Protein AF-A0A2V9XDP0-F1 (afdb_monomer)

Nearest PDB structures (foldseek):
  5sws-assembly1_A  TM=2.204E-01  e=2.659E-01  Mus musculus
  4iho-assembly2_D  TM=1.979E-01  e=1.220E+00  Mus musculus
  7fi8-assembly1_C  TM=1.728E-01  e=2.615E+00  Homo sapiens
  7fi7-assembly1_C  TM=1.972E-01  e=4.698E+00  Homo sapiens
  3fom-assembly1_A  TM=2.066E-01  e=3.941E+00  Mus musculus

Secondary structure (DSSP, 8-state):
-HHHHHHHHHHHHHHHHHHHHHHHHHHHHHHHHHHHHHHHHHHHHHHHHHHHHHHHTTSS-----TT---EEEEEEEEE-TTSEEEEEEEEEEETT--S-SBSSSSSTTTBSEEEEEPPEEEEEEEEETTEEEEEEPSEEEEEEE-SS----TT-GGGGGSSEEEEEEEE-

Mean predicted aligned error: 15.72 Å

Radius of gyration: 36.98 Å; Cα contacts (8 Å, |Δi|>4): 227; chains: 1; bounding box: 42×35×134 Å

Foldseek 3Di:
DPPVVVVVVVVVVVVVVVVVVVVVVVVVVVVVVVVVVVVVVVVVVVVVVVVVVVVVVPQDPDPDDPPDDQWDWDWDWDADPQQKTKIKTATQDGPSDDDGQFPPDDDQQTGQKMKMWDIWGWDWDDDPVVDIDTDIDKTKMWMFGDPRGGGDPVDRCSSVPGHTDDMDIDD

Structure (mmCIF, N/CA/C/O backbone):
data_AF-A0A2V9XDP0-F1
#
_entry.id   AF-A0A2V9XDP0-F1
#
loop_
_atom_site.group_PDB
_atom_site.id
_atom_site.type_symbol
_atom_site.label_atom_id
_atom_site.label_alt_id
_atom_site.label_comp_id
_atom_site.label_asym_id
_atom_site.label_entity_id
_atom_site.label_seq_id
_atom_site.pdbx_PDB_ins_code
_atom_site.Cartn_x
_atom_site.Cartn_y
_atom_site.Cartn_z
_atom_site.occupancy
_atom_site.B_iso_or_equiv
_atom_site.auth_seq_id
_atom_site.auth_comp_id
_atom_site.auth_asym_id
_atom_site.auth_atom_id
_atom_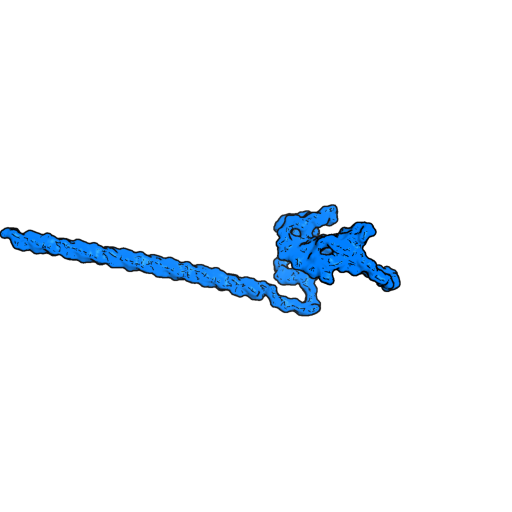site.pdbx_PDB_model_num
ATOM 1 N N . MET A 1 1 ? -23.252 -11.892 105.804 1.00 50.62 1 MET A N 1
ATOM 2 C CA . MET A 1 1 ? -23.406 -10.984 104.641 1.00 50.62 1 MET A CA 1
ATOM 3 C C . MET A 1 1 ? -22.366 -11.197 103.530 1.00 50.62 1 MET A C 1
ATOM 5 O O . MET A 1 1 ? -22.557 -10.667 102.448 1.00 50.62 1 MET A O 1
ATOM 9 N N . THR A 1 2 ? -21.323 -12.013 103.724 1.00 51.06 2 THR A N 1
ATOM 10 C CA . THR A 1 2 ? -20.193 -12.142 102.776 1.00 51.06 2 THR A CA 1
ATOM 11 C C . THR A 1 2 ? -20.436 -13.106 101.597 1.00 51.06 2 THR A C 1
ATOM 13 O O . THR A 1 2 ? -19.840 -12.953 100.538 1.00 51.06 2 THR A O 1
ATOM 16 N N . THR A 1 3 ? -21.353 -14.071 101.722 1.00 52.56 3 THR A N 1
ATOM 17 C CA . THR A 1 3 ? -21.572 -15.124 100.704 1.00 52.56 3 THR A CA 1
ATOM 18 C C . THR A 1 3 ? -22.456 -14.687 99.525 1.00 52.56 3 THR A C 1
ATOM 20 O O . THR A 1 3 ? -22.368 -15.265 98.444 1.00 52.56 3 THR A O 1
ATOM 23 N N . ALA A 1 4 ? -23.296 -13.661 99.699 1.00 52.69 4 ALA A N 1
ATOM 24 C CA . ALA A 1 4 ? -24.214 -13.192 98.654 1.00 52.69 4 ALA A CA 1
ATOM 25 C C . ALA A 1 4 ? -23.514 -12.322 97.592 1.00 52.69 4 ALA A C 1
ATOM 27 O O . ALA A 1 4 ? -23.816 -12.436 96.409 1.00 52.69 4 ALA A O 1
ATOM 28 N N . ILE A 1 5 ? -22.527 -11.516 98.001 1.00 53.91 5 ILE A N 1
ATOM 29 C CA . ILE A 1 5 ? -21.791 -10.603 97.110 1.00 53.91 5 ILE A CA 1
ATOM 30 C C . ILE A 1 5 ? -20.869 -11.387 96.160 1.00 53.91 5 ILE A C 1
ATOM 32 O O . ILE A 1 5 ? -20.787 -11.076 94.977 1.00 53.91 5 ILE A O 1
ATOM 36 N N . SER A 1 6 ? -20.245 -12.471 96.637 1.00 55.12 6 SER A N 1
ATOM 37 C CA . SER A 1 6 ? -19.363 -13.311 95.812 1.00 55.12 6 SER A CA 1
ATOM 38 C C . SER A 1 6 ? -20.100 -14.023 94.668 1.00 55.12 6 SER A C 1
ATOM 40 O O . SER A 1 6 ? -19.555 -14.115 93.571 1.00 55.12 6 SER A O 1
ATOM 42 N N . LYS A 1 7 ? -21.344 -14.480 94.879 1.00 58.03 7 LYS A N 1
ATOM 43 C CA . LYS A 1 7 ? -22.142 -15.124 93.819 1.00 58.03 7 LYS A CA 1
ATOM 44 C C . LYS A 1 7 ? -22.615 -14.141 92.747 1.00 58.03 7 LYS A C 1
ATOM 46 O O . LYS A 1 7 ? -22.700 -14.531 91.588 1.00 58.03 7 LYS A O 1
ATOM 51 N N . LEU A 1 8 ? -22.899 -12.893 93.127 1.00 57.12 8 LEU A N 1
ATOM 52 C CA . LEU A 1 8 ? -23.350 -11.861 92.192 1.00 57.12 8 LEU A CA 1
ATOM 53 C C . LEU A 1 8 ? -22.219 -11.454 91.233 1.00 57.12 8 LEU A C 1
ATOM 55 O O . LEU A 1 8 ? -22.393 -11.505 90.021 1.00 57.12 8 LEU A O 1
ATOM 59 N N . VAL A 1 9 ? -21.028 -11.183 91.782 1.00 63.66 9 VAL A N 1
ATOM 60 C CA . VAL A 1 9 ? -19.840 -10.793 91.000 1.00 63.66 9 VAL A CA 1
ATOM 61 C C . VAL A 1 9 ? -19.381 -11.920 90.069 1.00 63.66 9 VAL A C 1
ATOM 63 O O . VAL A 1 9 ? -18.974 -11.663 88.942 1.00 63.66 9 VAL A O 1
ATOM 66 N N . HIS A 1 10 ? -19.474 -13.182 90.502 1.00 66.69 10 HIS A N 1
ATOM 67 C CA . HIS A 1 10 ? -19.117 -14.319 89.647 1.00 66.69 10 HIS A CA 1
ATOM 68 C C . HIS A 1 10 ? -20.131 -14.546 88.512 1.00 66.69 10 HIS A C 1
ATOM 70 O O . HIS A 1 10 ? -19.744 -14.975 87.431 1.00 66.69 10 HIS A O 1
ATOM 76 N N . GLY A 1 11 ? -21.415 -14.244 88.737 1.00 66.12 11 GLY A N 1
ATOM 77 C CA . GLY A 1 11 ? -22.456 -14.334 87.710 1.00 66.12 11 GLY A CA 1
ATOM 78 C C . GLY A 1 11 ? -22.305 -13.282 86.608 1.00 66.12 11 GLY A C 1
ATOM 79 O O . GLY A 1 11 ? -22.390 -13.622 85.430 1.00 66.12 11 GLY A O 1
ATOM 80 N N . GLU A 1 12 ? -22.013 -12.032 86.975 1.00 68.88 12 GLU A N 1
ATOM 81 C CA . GLU A 1 12 ? -21.803 -10.941 86.008 1.00 68.88 12 GLU A CA 1
ATOM 82 C C . GLU A 1 12 ? -20.572 -11.179 85.123 1.00 68.88 12 GLU A C 1
ATOM 84 O O . GLU A 1 12 ? -20.639 -11.010 83.906 1.00 68.88 12 GLU A O 1
ATOM 89 N N . LEU A 1 13 ? -19.476 -11.679 85.702 1.00 63.41 13 LEU A N 1
ATOM 90 C CA . LEU A 1 13 ? -18.238 -11.960 84.966 1.00 63.41 13 LEU A CA 1
ATOM 91 C C . LEU A 1 13 ? -18.414 -13.079 83.924 1.00 63.41 13 LEU A C 1
ATOM 93 O O . LEU A 1 13 ? -17.826 -13.032 82.843 1.00 63.41 13 LEU A O 1
ATOM 97 N N . LEU A 1 14 ? -19.248 -14.081 84.222 1.00 65.38 14 LEU A N 1
ATOM 98 C CA . LEU A 1 14 ? -19.557 -15.159 83.280 1.00 65.38 14 LEU A CA 1
ATOM 99 C C . LEU A 1 14 ? -20.461 -14.685 82.134 1.00 65.38 14 LEU A C 1
ATOM 101 O O . LEU A 1 14 ? -20.264 -15.113 80.995 1.00 65.38 14 LEU A O 1
ATOM 105 N N . GLU A 1 15 ? -21.403 -13.777 82.398 1.00 66.44 15 GLU A N 1
ATOM 106 C CA . GLU A 1 15 ? -22.228 -13.172 81.348 1.00 66.44 15 GLU A CA 1
ATOM 107 C C . GLU A 1 15 ? -21.418 -12.228 80.449 1.00 66.44 15 GLU A C 1
ATOM 109 O O . GLU A 1 15 ? -21.558 -12.287 79.226 1.00 66.44 15 GLU A O 1
ATOM 114 N N . GLU A 1 16 ? -20.494 -11.430 80.990 1.00 66.62 16 GLU A N 1
ATOM 115 C CA . GLU A 1 16 ? -19.609 -10.590 80.171 1.00 66.62 16 GLU A CA 1
ATOM 116 C C . GLU A 1 16 ? -18.685 -11.421 79.268 1.00 66.62 16 GLU A C 1
ATOM 118 O O . GLU A 1 16 ? -18.544 -11.124 78.077 1.00 66.62 16 GLU A O 1
ATOM 123 N N . LEU A 1 17 ? -18.116 -12.517 79.786 1.00 60.75 17 LEU A N 1
ATOM 124 C CA . LEU A 1 17 ? -17.296 -13.438 78.991 1.00 60.75 17 LEU A CA 1
ATOM 125 C C . LEU A 1 17 ? -18.114 -14.130 77.895 1.00 60.75 17 LEU A C 1
ATOM 127 O O . LEU A 1 17 ? -17.654 -14.226 76.753 1.00 60.75 17 LEU A O 1
ATOM 131 N N . ARG A 1 18 ? -19.344 -14.559 78.208 1.00 68.00 18 ARG A N 1
ATOM 132 C CA . ARG A 1 18 ? -20.270 -15.163 77.238 1.00 68.00 18 ARG A CA 1
ATOM 133 C C . ARG A 1 18 ? -20.634 -14.177 76.129 1.00 68.00 18 ARG A C 1
ATOM 135 O O . ARG A 1 18 ? -20.594 -14.525 74.948 1.00 68.00 18 ARG A O 1
ATOM 142 N N . THR A 1 19 ? -20.921 -12.931 76.491 1.00 65.75 19 THR A N 1
ATOM 143 C CA . THR A 1 19 ? -21.281 -11.874 75.537 1.00 65.75 19 THR A CA 1
ATOM 144 C C . THR A 1 19 ? -20.087 -11.499 74.652 1.00 65.75 19 THR A C 1
ATOM 146 O O . THR A 1 19 ? -20.219 -11.391 73.431 1.00 65.75 19 THR A O 1
ATOM 149 N N . GLY A 1 20 ? -18.887 -11.392 75.232 1.00 62.06 20 GLY A N 1
ATOM 150 C CA . GLY A 1 20 ? -17.646 -11.133 74.500 1.00 62.06 20 GLY A CA 1
ATOM 151 C C . GLY A 1 20 ? -17.264 -12.250 73.520 1.00 62.06 20 GLY A C 1
ATOM 152 O O . GLY A 1 20 ? -16.834 -11.968 72.399 1.00 62.06 20 GLY A O 1
ATOM 153 N N . GLN A 1 21 ? -17.457 -13.519 73.891 1.00 60.75 21 GLN A N 1
ATOM 154 C CA . GLN A 1 21 ? -17.222 -14.662 72.998 1.00 60.75 21 GLN A CA 1
ATOM 155 C C . GLN A 1 21 ? -18.193 -14.665 71.807 1.00 60.75 21 GLN A C 1
ATOM 157 O O . GLN A 1 21 ? -17.755 -14.802 70.661 1.00 60.75 21 GLN A O 1
ATOM 162 N N . ASN A 1 22 ? -19.482 -14.417 72.057 1.00 64.38 22 ASN A N 1
ATOM 163 C CA . ASN A 1 22 ? -20.511 -14.364 71.014 1.00 64.38 22 ASN A CA 1
ATOM 164 C C . ASN A 1 22 ? -20.252 -13.236 70.002 1.00 64.38 22 ASN A C 1
ATOM 166 O O . ASN A 1 22 ? -20.338 -13.449 68.791 1.00 64.38 22 ASN A O 1
ATOM 170 N N . ASN A 1 23 ? -19.838 -12.059 70.480 1.00 64.25 23 ASN A N 1
ATOM 171 C CA . ASN A 1 23 ? -19.511 -10.915 69.624 1.00 64.25 23 ASN A CA 1
ATOM 172 C C . ASN A 1 23 ? -18.296 -11.187 68.720 1.00 64.25 23 ASN A C 1
ATOM 174 O O . ASN A 1 23 ? -18.271 -10.790 67.552 1.00 64.25 23 ASN A O 1
ATOM 178 N N . ASN A 1 24 ? -17.291 -11.901 69.233 1.00 65.06 24 ASN A N 1
ATOM 179 C CA . ASN A 1 24 ? -16.111 -12.281 68.458 1.00 65.06 24 ASN A CA 1
ATOM 180 C C . ASN A 1 24 ? -16.422 -13.341 67.392 1.00 65.06 24 ASN A C 1
ATOM 182 O O . ASN A 1 24 ? -15.857 -13.288 66.296 1.00 65.06 24 ASN A O 1
ATOM 186 N N . PHE A 1 25 ? -17.330 -14.273 67.686 1.00 59.50 25 PHE A N 1
ATOM 187 C CA . PHE A 1 25 ? -17.780 -15.283 66.731 1.00 59.50 25 PHE A CA 1
ATOM 188 C C . PHE A 1 25 ? -18.567 -14.648 65.575 1.00 59.50 25 PHE A C 1
ATOM 190 O O . PHE A 1 25 ? -18.176 -14.796 64.417 1.00 59.50 25 PHE A O 1
ATOM 197 N N . ALA A 1 26 ? -19.563 -13.806 65.879 1.00 60.91 26 ALA A N 1
ATOM 198 C CA . ALA A 1 26 ? -20.335 -13.078 64.866 1.00 60.91 26 ALA A CA 1
ATOM 199 C C . ALA A 1 26 ? -19.454 -12.167 63.986 1.00 60.91 26 ALA A C 1
ATOM 201 O O . ALA A 1 26 ? -19.674 -12.040 62.778 1.00 60.91 26 ALA A O 1
ATOM 202 N N . LYS A 1 27 ? -18.415 -11.542 64.555 1.00 58.06 27 LYS A N 1
ATOM 203 C CA . LYS A 1 27 ? -17.462 -10.716 63.795 1.00 58.06 27 LYS A CA 1
ATOM 204 C C . LYS A 1 27 ? -16.594 -11.553 62.846 1.00 58.06 27 LYS A C 1
ATOM 206 O O . LYS A 1 27 ? -16.344 -11.117 61.721 1.00 58.06 27 LYS A O 1
ATOM 211 N N . LYS A 1 28 ? -16.165 -12.752 63.265 1.00 55.25 28 LYS A N 1
ATOM 212 C CA . LYS A 1 28 ? -15.422 -13.700 62.414 1.00 55.25 28 LYS A CA 1
ATOM 213 C C . LYS A 1 28 ? -16.283 -14.238 61.272 1.00 55.25 28 LYS A C 1
ATOM 215 O O . LYS A 1 28 ? -15.801 -14.284 60.143 1.00 55.25 28 LYS A O 1
ATOM 220 N N . GLU A 1 29 ? -17.545 -14.573 61.533 1.00 63.53 29 GLU A N 1
ATOM 221 C CA . GLU A 1 29 ? -18.478 -15.031 60.495 1.00 63.53 29 GLU A CA 1
ATOM 222 C C . GLU A 1 29 ? -18.767 -13.940 59.459 1.00 63.53 29 GLU A C 1
ATOM 224 O O . GLU A 1 29 ? -18.699 -14.198 58.258 1.00 63.53 29 GLU A O 1
ATOM 229 N N . ASN A 1 30 ? -18.979 -12.695 59.897 1.00 64.94 30 ASN A N 1
ATOM 230 C CA . ASN A 1 30 ? -19.154 -11.556 58.993 1.00 64.94 30 ASN A CA 1
ATOM 231 C C . ASN A 1 30 ? -17.908 -11.281 58.141 1.00 64.94 30 ASN A C 1
ATOM 233 O O . ASN A 1 30 ? -18.020 -10.941 56.963 1.00 64.94 30 ASN A O 1
ATOM 237 N N . LEU A 1 31 ? -16.711 -11.431 58.714 1.00 54.94 31 LEU A N 1
ATOM 238 C CA . LEU A 1 31 ? -15.464 -11.261 57.975 1.00 54.94 31 LEU A CA 1
ATOM 239 C C . LEU A 1 31 ? -15.291 -12.377 56.934 1.00 54.94 31 LEU A C 1
ATOM 241 O O . LEU A 1 31 ? -15.044 -12.089 55.765 1.00 54.94 31 LEU A O 1
ATOM 245 N N . ALA A 1 32 ? -15.505 -13.635 57.324 1.00 58.78 32 ALA A N 1
ATOM 246 C CA . ALA A 1 32 ? -15.452 -14.780 56.418 1.00 58.78 32 ALA A CA 1
ATOM 247 C C . ALA A 1 32 ? -16.499 -14.682 55.293 1.00 58.78 32 ALA A C 1
ATOM 249 O O . ALA A 1 32 ? -16.202 -15.005 54.143 1.00 58.78 32 ALA A O 1
ATOM 250 N N . MET A 1 33 ? -17.702 -14.182 55.590 1.00 57.72 33 MET A N 1
ATOM 251 C CA . MET A 1 33 ? -18.758 -13.950 54.603 1.00 57.72 33 MET A CA 1
ATOM 252 C C . MET A 1 33 ? -18.374 -12.855 53.598 1.00 57.72 33 MET A C 1
ATOM 254 O O . MET A 1 33 ? -18.544 -13.052 52.395 1.00 57.72 33 MET A O 1
ATOM 258 N N . LYS A 1 34 ? -17.766 -11.751 54.056 1.00 49.03 34 LYS A N 1
ATOM 259 C CA . LYS A 1 34 ? -17.232 -10.699 53.172 1.00 49.03 34 LYS A CA 1
ATOM 260 C C . LYS A 1 34 ? -16.150 -11.234 52.231 1.00 49.03 34 LYS A C 1
ATOM 262 O O . LYS A 1 34 ? -16.210 -10.965 51.036 1.00 49.03 34 LYS A O 1
ATOM 267 N N . TYR A 1 35 ? -15.209 -12.037 52.734 1.00 49.53 35 TYR A N 1
ATOM 268 C CA . TYR A 1 35 ? -14.173 -12.646 51.887 1.00 49.53 35 TYR A CA 1
ATOM 269 C C . TYR A 1 35 ? -14.752 -13.642 50.873 1.00 49.53 35 TYR A C 1
ATOM 271 O O . TYR A 1 35 ? -14.337 -13.639 49.717 1.00 49.53 35 TYR A O 1
ATOM 279 N N . ARG A 1 36 ? -15.749 -14.446 51.261 1.00 52.19 36 ARG A N 1
ATOM 280 C CA . ARG A 1 36 ? -16.435 -15.383 50.352 1.00 52.19 36 ARG A CA 1
ATOM 281 C C . ARG A 1 36 ? -17.154 -14.671 49.204 1.00 52.19 36 ARG A C 1
ATOM 283 O O . ARG A 1 36 ? -17.034 -15.096 48.055 1.00 52.19 36 ARG A O 1
ATOM 290 N N . ILE A 1 37 ? -17.858 -13.579 49.497 1.00 54.78 37 ILE A N 1
ATOM 291 C CA . ILE A 1 37 ? -18.552 -12.770 48.485 1.00 54.78 37 ILE A CA 1
ATOM 292 C C . ILE A 1 37 ? -17.541 -12.107 47.532 1.00 54.78 37 ILE A C 1
ATOM 294 O O . ILE A 1 37 ? -17.695 -12.216 46.317 1.00 54.78 37 ILE A O 1
ATOM 298 N N . SER A 1 38 ? -16.461 -11.511 48.050 1.00 47.66 38 SER A N 1
ATOM 299 C CA . SER A 1 38 ? -15.428 -10.865 47.221 1.00 47.66 38 SER A CA 1
ATOM 300 C C . SER A 1 38 ? -14.690 -11.836 46.291 1.00 47.66 38 SER A C 1
ATOM 302 O O . SER A 1 38 ? -14.447 -11.505 45.132 1.00 47.66 38 SER A O 1
ATOM 304 N N . ILE A 1 39 ? -14.374 -13.050 46.760 1.00 55.59 39 ILE A N 1
ATOM 305 C CA . ILE A 1 39 ? -13.741 -14.096 45.933 1.00 55.59 39 ILE A CA 1
ATOM 306 C C . ILE A 1 39 ? -14.682 -14.540 44.802 1.00 55.59 39 ILE A C 1
ATOM 308 O O . ILE A 1 39 ? -14.240 -14.774 43.678 1.00 55.59 39 ILE A O 1
ATOM 312 N N . SER A 1 40 ? -15.988 -14.593 45.077 1.00 54.75 40 SER A N 1
ATOM 313 C CA . SER A 1 40 ? -16.993 -15.013 44.095 1.00 54.75 40 SER A CA 1
ATOM 314 C C . SER A 1 40 ? -17.181 -13.969 42.983 1.00 54.75 40 SER A C 1
ATOM 316 O O . SER A 1 40 ? -17.306 -14.324 41.813 1.00 54.75 40 SER A O 1
ATOM 318 N N . ILE A 1 41 ? -17.132 -12.676 43.327 1.00 60.25 41 ILE A N 1
ATOM 319 C CA . ILE A 1 41 ? -17.262 -11.565 42.368 1.00 60.25 41 ILE A CA 1
ATOM 320 C C . ILE A 1 41 ? -16.027 -11.457 41.458 1.00 60.25 41 ILE A C 1
ATOM 322 O O . ILE A 1 41 ? -16.182 -11.294 40.247 1.00 60.25 41 ILE A O 1
ATOM 326 N N . LEU A 1 42 ? -14.807 -11.602 42.000 1.00 48.69 42 LEU A N 1
ATOM 327 C CA . LEU A 1 42 ? -13.587 -11.613 41.177 1.00 48.69 42 LEU A CA 1
ATOM 328 C C . LEU A 1 42 ? -13.567 -12.797 40.195 1.00 48.69 42 LEU A C 1
ATOM 330 O O . LEU A 1 42 ? -13.180 -12.626 39.039 1.00 48.69 42 LEU A O 1
ATOM 334 N N . GLY A 1 43 ? -14.016 -13.978 40.635 1.00 49.28 43 GLY A N 1
ATOM 335 C CA . GLY A 1 43 ? -14.112 -15.165 39.782 1.00 49.28 43 GLY A CA 1
ATOM 336 C C . GLY A 1 43 ? -15.104 -14.995 38.627 1.00 49.28 43 GLY A C 1
ATOM 337 O O . GLY A 1 43 ? -14.784 -15.333 37.489 1.00 49.28 43 GLY A O 1
ATOM 338 N N . ALA A 1 44 ? -16.277 -14.410 38.888 1.00 58.09 44 ALA A N 1
ATOM 339 C CA . ALA A 1 44 ? -17.286 -14.155 37.858 1.00 58.09 44 ALA A CA 1
ATOM 340 C C . ALA A 1 44 ? -16.827 -13.109 36.824 1.00 58.09 44 ALA A C 1
ATOM 342 O O . ALA A 1 44 ? -17.055 -13.285 35.627 1.00 58.09 44 ALA A O 1
ATOM 343 N N . LEU A 1 45 ? -16.126 -12.054 37.255 1.00 51.78 45 LEU A N 1
ATOM 344 C CA . LEU A 1 45 ? -15.609 -11.025 36.347 1.00 51.78 45 LEU A CA 1
ATOM 345 C C . LEU A 1 45 ? -14.509 -11.573 35.421 1.00 51.78 45 LEU A C 1
ATOM 347 O O . LEU A 1 45 ? -14.514 -11.282 34.225 1.00 51.78 45 LEU A O 1
ATOM 351 N N . ALA A 1 46 ? -13.616 -12.423 35.941 1.00 56.53 46 ALA A N 1
ATOM 352 C CA . ALA A 1 46 ? -12.602 -13.110 35.140 1.00 56.53 46 ALA A CA 1
ATOM 353 C C . ALA A 1 46 ? -13.218 -14.077 34.106 1.00 56.53 46 ALA A C 1
ATOM 355 O O . ALA A 1 46 ? -12.699 -14.205 32.996 1.00 56.53 46 ALA A O 1
ATOM 356 N N . LEU A 1 47 ? -14.353 -14.707 34.434 1.00 52.53 47 LEU A N 1
ATOM 357 C CA . LEU A 1 47 ? -15.097 -15.573 33.513 1.00 52.53 47 LEU A CA 1
ATOM 358 C C . LEU A 1 47 ? -15.809 -14.778 32.399 1.00 52.53 47 LEU A C 1
ATOM 360 O O . LEU A 1 47 ? -15.842 -15.204 31.247 1.00 52.53 47 LEU A O 1
ATOM 364 N N . CYS A 1 48 ? -16.336 -13.590 32.706 1.00 54.19 48 CYS A N 1
ATOM 365 C CA . CYS A 1 48 ? -16.925 -12.702 31.697 1.00 54.19 48 CYS A CA 1
ATOM 366 C C . CYS A 1 48 ? -15.867 -12.108 30.752 1.00 54.19 48 CYS A C 1
ATOM 368 O O . CYS A 1 48 ? -16.125 -11.929 29.562 1.00 54.19 48 CYS A O 1
ATOM 370 N N . LEU A 1 49 ? -14.658 -11.831 31.250 1.00 55.53 49 LEU A N 1
ATOM 371 C CA . LEU A 1 49 ? -13.535 -11.386 30.419 1.00 55.53 49 LEU A CA 1
ATOM 372 C C . LEU A 1 49 ? -13.060 -12.494 29.464 1.00 55.53 49 LEU A C 1
ATOM 374 O O . LEU A 1 49 ? -12.767 -12.208 28.305 1.00 55.53 49 LEU A O 1
ATOM 378 N N . SER A 1 50 ? -13.044 -13.759 29.895 1.00 52.22 50 SER A N 1
ATOM 379 C CA . SER A 1 50 ? -12.596 -14.870 29.044 1.00 52.22 50 SER A CA 1
ATOM 380 C C . SER A 1 50 ? -13.601 -15.254 27.951 1.00 52.22 50 SER A C 1
ATOM 382 O O . SER A 1 50 ? -13.180 -15.666 26.870 1.00 52.22 50 SER A O 1
ATOM 384 N N . LEU A 1 51 ? -14.909 -15.063 28.158 1.00 50.94 51 LEU A N 1
ATOM 385 C CA . LEU A 1 51 ? -15.920 -15.295 27.113 1.00 50.94 51 LEU A CA 1
ATOM 386 C C . LEU A 1 51 ? -15.817 -14.295 25.948 1.00 50.94 51 LEU A C 1
ATOM 388 O O . LEU A 1 51 ? -16.042 -14.671 24.798 1.00 50.94 51 LEU A O 1
ATOM 392 N N . ASN A 1 52 ? -15.400 -13.053 26.213 1.00 52.19 52 ASN A N 1
ATOM 393 C CA . ASN A 1 52 ? -15.184 -12.059 25.157 1.00 52.19 52 ASN A CA 1
ATOM 394 C C . ASN A 1 52 ? -13.955 -12.387 24.287 1.00 52.19 52 ASN A C 1
ATOM 396 O O . ASN A 1 52 ? -13.982 -12.172 23.077 1.00 52.19 52 ASN A O 1
ATOM 400 N N . VAL A 1 53 ? -12.903 -12.982 24.865 1.00 51.41 53 VAL A N 1
ATOM 401 C CA . VAL A 1 53 ? -11.678 -13.334 24.121 1.00 51.41 53 VAL A CA 1
ATOM 402 C C . VAL A 1 53 ? -11.900 -14.527 23.178 1.00 51.41 53 VAL A C 1
ATOM 404 O O . VAL A 1 53 ? -11.390 -14.527 22.058 1.00 51.41 53 VAL A O 1
ATOM 407 N N . HIS A 1 54 ? -12.720 -15.513 23.561 1.00 46.88 54 HIS A N 1
ATOM 408 C CA . HIS A 1 54 ? -13.030 -16.656 22.687 1.00 46.88 54 HIS A CA 1
ATOM 409 C C . HIS A 1 54 ? -13.946 -16.281 21.509 1.00 46.88 54 HIS A C 1
ATOM 411 O O . HIS A 1 54 ? -13.838 -16.877 20.438 1.00 46.88 54 HIS A O 1
ATOM 417 N N . ALA A 1 55 ? -14.803 -15.265 21.666 1.00 45.88 55 ALA A N 1
ATOM 418 C CA . ALA A 1 55 ? -15.630 -14.750 20.573 1.00 45.88 55 ALA A CA 1
ATOM 419 C C . ALA A 1 55 ? -14.834 -13.896 19.564 1.00 45.88 55 ALA A C 1
ATOM 421 O O . ALA A 1 55 ? -15.234 -13.796 18.404 1.00 45.88 55 ALA A O 1
ATOM 422 N N . GLN A 1 56 ? -13.695 -13.314 19.964 1.00 47.97 56 GLN A N 1
ATOM 423 C CA . GLN A 1 56 ? -12.857 -12.498 19.074 1.00 47.97 56 GLN A CA 1
ATOM 424 C C . GLN A 1 56 ? -11.787 -13.285 18.303 1.00 47.97 56 GLN A C 1
ATOM 426 O O . GLN A 1 56 ? -11.332 -12.803 17.270 1.00 47.97 56 GLN A O 1
ATOM 431 N N . LEU A 1 57 ? -11.418 -14.499 18.724 1.00 46.94 57 LEU A N 1
ATOM 432 C CA . LEU A 1 57 ? -10.420 -15.309 18.003 1.00 46.94 57 LEU A CA 1
ATOM 433 C C . LEU A 1 57 ? -10.976 -16.050 16.774 1.00 46.94 57 LEU A C 1
ATOM 435 O O . LEU A 1 57 ? -10.200 -16.489 15.928 1.00 46.94 57 LEU A O 1
ATOM 439 N N . ASN A 1 58 ? -12.302 -16.162 16.640 1.00 45.19 58 ASN A N 1
ATOM 440 C CA . ASN A 1 58 ? -12.937 -16.888 15.532 1.00 45.19 58 ASN A CA 1
ATOM 441 C C . ASN A 1 58 ? -13.341 -16.010 14.342 1.00 45.19 58 ASN A C 1
ATOM 443 O O . ASN A 1 58 ? -13.765 -16.539 13.314 1.00 45.19 58 ASN A O 1
ATOM 447 N N . ASN A 1 59 ? -13.179 -14.689 14.431 1.00 51.97 59 ASN A N 1
ATOM 448 C CA . ASN A 1 59 ? -13.328 -13.828 13.268 1.00 51.97 59 ASN A CA 1
ATOM 449 C C . ASN A 1 59 ? -11.964 -13.619 12.601 1.00 51.97 59 ASN A C 1
ATOM 451 O O . ASN A 1 59 ? -11.109 -12.912 13.118 1.00 51.97 59 ASN A O 1
ATOM 455 N N . GLN A 1 60 ? -11.845 -14.189 11.398 1.00 51.38 60 GLN A N 1
ATOM 456 C CA . GLN A 1 60 ? -10.843 -13.905 10.357 1.00 51.38 60 GLN A CA 1
ATOM 457 C C . GLN A 1 60 ? -9.648 -14.857 10.232 1.00 51.38 60 GLN A C 1
ATOM 459 O O . GLN A 1 60 ? -8.494 -14.461 10.119 1.00 51.38 60 GLN A O 1
ATOM 464 N N . ARG A 1 61 ? -9.958 -16.139 10.041 1.00 49.84 61 ARG A N 1
ATOM 465 C CA . ARG A 1 61 ? -9.305 -16.924 8.979 1.00 49.84 61 ARG A CA 1
ATOM 466 C C . ARG A 1 61 ? -10.372 -17.567 8.104 1.00 49.84 61 ARG A C 1
ATOM 468 O O . ARG A 1 61 ? -10.498 -18.784 8.039 1.00 49.84 61 ARG A O 1
ATOM 475 N N . GLY A 1 62 ? -11.198 -16.732 7.475 1.00 56.81 62 GLY A N 1
ATOM 476 C CA . GLY A 1 62 ? -12.034 -17.218 6.383 1.00 56.81 62 GLY A CA 1
ATOM 477 C C . GLY A 1 62 ? -11.109 -17.790 5.315 1.00 56.81 62 GLY A C 1
ATOM 478 O O . GLY A 1 62 ? -10.165 -17.113 4.913 1.00 56.81 62 GLY A O 1
ATOM 479 N N . ILE A 1 63 ? -11.335 -19.038 4.901 1.00 60.06 63 ILE A N 1
ATOM 480 C CA . ILE A 1 63 ? -10.626 -19.615 3.759 1.00 60.06 63 ILE A CA 1
ATOM 481 C C . ILE A 1 63 ? -10.917 -18.701 2.569 1.00 60.06 63 ILE A C 1
ATOM 483 O O . ILE A 1 63 ? -12.042 -18.628 2.072 1.00 60.06 63 ILE A O 1
ATOM 487 N N . VAL A 1 64 ? -9.909 -17.946 2.149 1.00 60.38 64 VAL A N 1
ATOM 488 C CA . VAL A 1 64 ? -9.942 -17.231 0.885 1.00 60.38 64 VAL A CA 1
ATOM 489 C C . VAL A 1 64 ? -9.868 -18.310 -0.185 1.00 60.38 64 VAL A C 1
ATOM 491 O O . VAL A 1 64 ? -8.868 -19.019 -0.284 1.00 60.38 64 VAL A O 1
ATOM 494 N N . ALA A 1 65 ? -10.949 -18.493 -0.945 1.00 72.56 65 ALA A N 1
ATOM 495 C CA . ALA A 1 65 ? -10.904 -19.357 -2.115 1.00 72.56 65 ALA A CA 1
ATOM 496 C C . ALA A 1 65 ? -9.755 -18.888 -3.017 1.00 72.56 65 ALA A C 1
ATOM 498 O O . ALA A 1 65 ? -9.605 -17.688 -3.234 1.00 72.56 65 ALA A O 1
ATOM 499 N N . SER A 1 66 ? -8.976 -19.817 -3.568 1.00 71.06 66 SER A N 1
ATOM 500 C CA . SER A 1 66 ? -7.772 -19.553 -4.375 1.00 71.06 66 SER A CA 1
ATOM 501 C C . SER A 1 66 ? -8.000 -18.695 -5.633 1.00 71.06 66 SER A C 1
ATOM 503 O O . SER A 1 66 ? -7.051 -18.367 -6.336 1.00 71.06 66 SER A O 1
ATOM 505 N N . SER A 1 67 ? -9.244 -18.300 -5.904 1.00 76.94 67 SER A N 1
ATOM 506 C CA . SER A 1 67 ? -9.671 -17.445 -7.007 1.00 76.94 67 SER A CA 1
ATOM 507 C C . SER A 1 67 ? -10.456 -16.199 -6.568 1.00 76.94 67 SER A C 1
ATOM 509 O O . SER A 1 67 ? -11.108 -15.580 -7.407 1.00 76.94 67 SER A O 1
ATOM 511 N N . SER A 1 68 ? -10.478 -15.836 -5.278 1.00 81.25 68 SER A N 1
ATOM 512 C CA . SER A 1 68 ? -11.180 -14.622 -4.836 1.00 81.25 68 SER A CA 1
ATOM 513 C C . SER A 1 68 ? -10.265 -13.402 -4.793 1.00 81.25 68 SER A C 1
ATOM 515 O O . SER A 1 68 ? -9.117 -13.499 -4.374 1.00 81.25 68 SER A O 1
ATOM 517 N N . VAL A 1 69 ? -10.802 -12.245 -5.185 1.00 83.88 69 VAL A N 1
ATOM 518 C CA . VAL A 1 69 ? -10.132 -10.952 -5.009 1.00 83.88 69 VAL A CA 1
ATOM 519 C C . VAL A 1 69 ? -10.249 -10.534 -3.544 1.00 83.88 69 VAL A C 1
ATOM 521 O O . VAL A 1 69 ? -11.358 -10.377 -3.033 1.00 83.88 69 VAL A O 1
ATOM 524 N N . ASP A 1 70 ? -9.110 -10.363 -2.873 1.00 87.81 70 ASP A N 1
ATOM 525 C CA . ASP A 1 70 ? -9.064 -9.973 -1.457 1.00 87.81 70 ASP A CA 1
ATOM 526 C C . ASP A 1 70 ? -8.971 -8.468 -1.235 1.00 87.81 70 ASP A C 1
ATOM 528 O O . ASP A 1 70 ? -9.317 -7.984 -0.157 1.00 87.81 70 ASP A O 1
ATOM 532 N N . CYS A 1 71 ? -8.513 -7.711 -2.230 1.00 91.69 71 CYS A N 1
ATOM 533 C CA . CYS A 1 71 ? -8.464 -6.263 -2.138 1.00 91.69 71 CYS A CA 1
ATOM 534 C C . CYS A 1 71 ? -8.487 -5.589 -3.509 1.00 91.69 71 CYS A C 1
ATOM 536 O O . CYS A 1 71 ? -8.103 -6.169 -4.524 1.00 91.69 71 CYS A O 1
ATOM 538 N N . TYR A 1 72 ? -8.904 -4.329 -3.498 1.00 95.31 72 TYR A N 1
ATOM 539 C CA . TYR A 1 72 ? -8.718 -3.382 -4.586 1.00 95.31 72 TYR A CA 1
ATOM 540 C C . TYR A 1 72 ? -7.920 -2.195 -4.051 1.00 95.31 72 TYR A C 1
ATOM 542 O O . TYR A 1 72 ? -8.106 -1.773 -2.905 1.00 95.31 72 TYR A O 1
ATOM 550 N N . PHE A 1 73 ? -7.028 -1.653 -4.874 1.00 96.75 73 PHE A N 1
ATOM 551 C CA . PHE A 1 73 ? -6.181 -0.530 -4.494 1.00 96.75 73 PHE A CA 1
ATOM 552 C C . PHE A 1 73 ? -5.911 0.399 -5.676 1.00 96.75 73 PHE A C 1
ATOM 554 O O . PHE A 1 73 ? -6.019 0.007 -6.838 1.00 96.75 73 PHE A O 1
ATOM 561 N N . VAL A 1 74 ? -5.537 1.635 -5.357 1.00 98.06 74 VAL A N 1
ATOM 562 C CA . VAL A 1 74 ? -5.023 2.628 -6.304 1.00 98.06 74 VAL A CA 1
ATOM 563 C C . VAL A 1 74 ? -3.597 2.947 -5.889 1.00 98.06 74 VAL A C 1
ATOM 565 O O . VAL A 1 74 ? -3.356 3.261 -4.725 1.00 98.06 74 VAL A O 1
ATOM 568 N N . GLY A 1 75 ? -2.648 2.873 -6.822 1.00 97.25 75 GLY A N 1
ATOM 569 C CA . GLY A 1 75 ? -1.245 3.172 -6.550 1.00 97.25 75 GLY A CA 1
ATOM 570 C C . GLY A 1 75 ? -0.574 3.948 -7.675 1.00 97.25 75 GLY A C 1
ATOM 571 O O . GLY A 1 75 ? -0.966 3.843 -8.837 1.00 97.25 75 GLY A O 1
ATOM 572 N N . ARG A 1 76 ? 0.458 4.718 -7.320 1.00 97.50 76 ARG A N 1
ATOM 573 C CA . ARG A 1 76 ? 1.367 5.386 -8.257 1.00 97.50 76 ARG A CA 1
ATOM 574 C C . ARG A 1 76 ? 2.788 4.895 -8.035 1.00 97.50 76 ARG A C 1
ATOM 576 O O . ARG A 1 76 ? 3.265 4.857 -6.901 1.00 97.50 76 ARG A O 1
ATOM 583 N N . ALA A 1 77 ? 3.454 4.549 -9.131 1.00 94.88 77 ALA A N 1
ATOM 584 C CA . ALA A 1 77 ? 4.884 4.294 -9.144 1.00 94.88 77 ALA A CA 1
ATOM 585 C C . ALA A 1 77 ? 5.640 5.603 -9.403 1.00 94.88 77 ALA A C 1
ATOM 587 O O . ALA A 1 77 ? 5.301 6.355 -10.316 1.00 94.88 77 ALA A O 1
ATOM 588 N N . TYR A 1 78 ? 6.674 5.851 -8.608 1.00 94.31 78 TYR A N 1
ATOM 589 C CA . TYR A 1 78 ? 7.611 6.955 -8.782 1.00 94.31 78 TYR A CA 1
ATOM 590 C C . TYR A 1 78 ? 8.933 6.336 -9.201 1.00 94.31 78 TYR A C 1
ATOM 5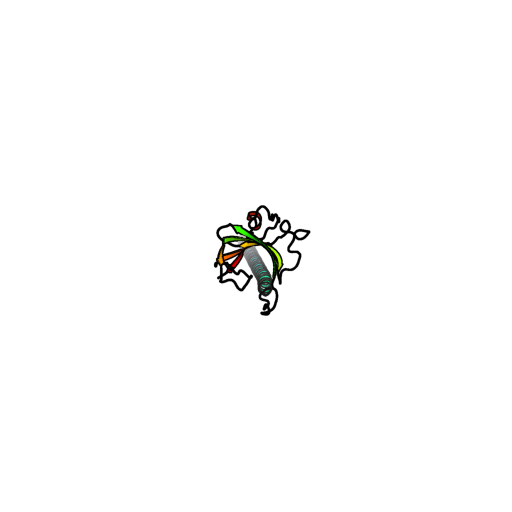92 O O . TYR A 1 78 ? 9.572 5.665 -8.392 1.00 94.31 78 TYR A O 1
ATOM 600 N N . LEU A 1 79 ? 9.292 6.516 -10.469 1.00 93.56 79 LEU A N 1
ATOM 601 C CA . LEU A 1 79 ? 10.488 5.944 -11.074 1.00 93.56 79 LEU A CA 1
ATOM 602 C C . LEU A 1 79 ? 11.517 7.046 -11.316 1.00 93.56 79 LEU A C 1
ATOM 604 O O . LEU A 1 79 ? 11.167 8.159 -11.710 1.00 93.56 79 LEU A O 1
ATOM 608 N N . ASN A 1 80 ? 12.788 6.728 -11.103 1.00 92.75 80 ASN A N 1
ATOM 609 C CA . ASN A 1 80 ? 13.896 7.563 -11.541 1.00 92.75 80 ASN A CA 1
ATOM 610 C C . ASN A 1 80 ? 14.490 7.031 -12.859 1.00 92.75 80 ASN A C 1
ATOM 612 O O . ASN A 1 80 ? 14.165 5.938 -13.324 1.00 92.75 80 ASN A O 1
ATOM 616 N N . ALA A 1 81 ? 15.399 7.802 -13.456 1.00 91.44 81 ALA A N 1
ATOM 617 C CA . ALA A 1 81 ? 16.047 7.434 -14.716 1.00 91.44 81 ALA A CA 1
ATOM 618 C C . ALA A 1 81 ? 16.971 6.202 -14.613 1.00 91.44 81 ALA A C 1
ATOM 620 O O . ALA A 1 81 ? 17.362 5.654 -15.638 1.00 91.44 81 ALA A O 1
ATOM 621 N N . THR A 1 82 ? 17.331 5.764 -13.401 1.00 89.25 82 THR A N 1
ATOM 622 C CA . THR A 1 82 ? 18.205 4.602 -13.170 1.00 89.25 82 THR A CA 1
ATOM 623 C C . THR A 1 82 ? 17.425 3.306 -12.939 1.00 89.25 82 THR A C 1
ATOM 625 O O . THR A 1 82 ? 18.014 2.306 -12.536 1.00 89.25 82 THR A O 1
ATOM 628 N N . GLY A 1 83 ? 16.108 3.308 -13.179 1.00 88.50 83 GLY A N 1
ATOM 629 C CA . GLY A 1 83 ? 15.263 2.125 -13.020 1.00 88.50 83 GLY A CA 1
ATOM 630 C C . GLY A 1 83 ? 14.991 1.759 -11.561 1.00 88.50 83 GLY A C 1
ATOM 631 O O . GLY A 1 83 ? 14.612 0.628 -11.276 1.00 88.50 83 GLY A O 1
ATOM 632 N N . GLN A 1 84 ? 15.186 2.686 -10.623 1.00 95.50 84 GLN A N 1
ATOM 633 C CA . GLN A 1 84 ? 14.736 2.520 -9.245 1.00 95.50 84 GLN A CA 1
ATOM 634 C C . GLN A 1 84 ? 13.413 3.240 -9.032 1.00 95.50 84 GLN A C 1
ATOM 636 O O . GLN A 1 84 ? 13.124 4.258 -9.666 1.00 95.50 84 GLN A O 1
ATOM 641 N N . GLY A 1 85 ? 12.623 2.752 -8.087 1.00 94.88 85 GLY A N 1
ATOM 642 C CA . GLY A 1 85 ? 11.391 3.425 -7.741 1.00 94.88 85 GLY A CA 1
ATOM 643 C C . GLY A 1 85 ? 10.741 2.942 -6.469 1.00 94.88 85 GLY A C 1
ATOM 644 O O . GLY A 1 85 ? 11.267 2.107 -5.744 1.00 94.88 85 GLY A O 1
ATOM 645 N N . GLN A 1 86 ? 9.577 3.512 -6.203 1.00 96.44 86 GLN A N 1
ATOM 646 C CA . GLN A 1 86 ? 8.702 3.129 -5.104 1.00 96.44 86 GLN A CA 1
ATOM 647 C C . GLN A 1 86 ? 7.250 3.205 -5.567 1.00 96.44 86 GLN A C 1
ATOM 649 O O . GLN A 1 86 ? 6.915 4.007 -6.442 1.00 96.44 86 GLN A O 1
ATOM 654 N N . VAL A 1 87 ? 6.384 2.396 -4.964 1.00 97.44 87 VAL A N 1
ATOM 655 C CA . VAL A 1 87 ? 4.935 2.503 -5.135 1.00 97.44 87 VAL A CA 1
ATOM 656 C C . VAL A 1 87 ? 4.337 3.009 -3.837 1.00 97.44 87 VAL A C 1
ATOM 658 O O . VAL A 1 87 ? 4.634 2.472 -2.771 1.00 97.44 87 VAL A O 1
ATOM 661 N N . VAL A 1 88 ? 3.471 4.012 -3.933 1.00 98.44 88 VAL A N 1
ATOM 662 C CA . VAL A 1 88 ? 2.583 4.415 -2.838 1.00 98.44 88 VAL A CA 1
ATOM 663 C C . VAL A 1 88 ? 1.137 4.362 -3.297 1.00 98.44 88 VAL A C 1
ATOM 665 O O . VAL A 1 88 ? 0.860 4.471 -4.495 1.00 98.44 88 VAL A O 1
ATOM 668 N N . GLY A 1 89 ? 0.210 4.191 -2.364 1.00 98.44 89 GLY A N 1
ATOM 669 C CA . GLY A 1 89 ? -1.203 4.132 -2.702 1.00 98.44 89 GLY A CA 1
ATOM 670 C C . GLY A 1 89 ? -2.116 3.886 -1.517 1.00 98.44 89 GLY A C 1
ATOM 671 O O . GLY A 1 89 ? -1.695 3.949 -0.367 1.00 98.44 89 GLY A O 1
ATOM 672 N N . TYR A 1 90 ? -3.379 3.600 -1.804 1.00 98.56 90 TYR A N 1
ATOM 673 C CA . TYR A 1 90 ? -4.391 3.300 -0.798 1.00 98.56 90 TYR A CA 1
ATOM 674 C C . TYR A 1 90 ? -5.330 2.187 -1.252 1.00 98.56 90 TYR A C 1
ATOM 676 O O . TYR A 1 90 ? -5.469 1.909 -2.446 1.00 98.56 90 TYR A O 1
ATOM 684 N N . PHE A 1 91 ? -5.992 1.557 -0.286 1.00 98.00 91 PHE A N 1
ATOM 685 C CA . PHE A 1 91 ? -6.980 0.514 -0.547 1.00 98.00 91 PHE A CA 1
ATOM 686 C C . PHE A 1 91 ? -8.367 1.119 -0.748 1.00 98.00 91 PHE A C 1
ATOM 688 O O . PHE A 1 91 ? -8.824 1.932 0.051 1.00 98.00 91 PHE A O 1
ATOM 695 N N . THR A 1 92 ? -9.062 0.693 -1.799 1.00 97.31 92 THR A N 1
ATOM 696 C CA . THR A 1 92 ? -10.471 1.043 -2.030 1.00 97.31 92 THR A CA 1
ATOM 697 C C . THR A 1 92 ? -11.411 0.011 -1.426 1.00 97.31 92 THR A C 1
ATOM 699 O O . THR A 1 92 ? -12.546 0.331 -1.075 1.00 97.31 92 THR A O 1
ATOM 702 N N . ASN A 1 93 ? -10.937 -1.226 -1.271 1.00 94.88 93 ASN A N 1
ATOM 703 C CA . ASN A 1 93 ? -11.669 -2.305 -0.632 1.00 94.88 93 ASN A CA 1
ATOM 704 C C . ASN A 1 93 ? -10.700 -3.370 -0.104 1.00 94.88 93 ASN A C 1
ATOM 706 O O . ASN A 1 93 ? -9.701 -3.674 -0.756 1.00 94.88 93 ASN A O 1
ATOM 710 N N . ILE A 1 94 ? -11.021 -3.952 1.052 1.00 92.44 94 ILE A N 1
ATOM 711 C CA . ILE A 1 94 ? -10.345 -5.125 1.609 1.00 92.44 94 ILE A CA 1
ATOM 712 C C . ILE A 1 94 ? -11.431 -6.080 2.096 1.00 92.44 94 ILE A C 1
ATOM 714 O O . ILE A 1 94 ? -12.275 -5.719 2.922 1.00 92.44 94 ILE A O 1
ATOM 718 N N . LYS A 1 95 ? -11.408 -7.311 1.595 1.00 89.69 95 LYS A N 1
ATOM 719 C CA . LYS A 1 95 ? -12.336 -8.362 1.995 1.00 89.69 95 LYS A CA 1
ATOM 720 C C . LYS A 1 95 ? -12.244 -8.596 3.502 1.00 89.69 95 LYS A C 1
ATOM 722 O O . LYS A 1 95 ? -11.167 -8.785 4.055 1.00 89.69 95 LYS A O 1
ATOM 727 N N . GLY A 1 96 ? -13.398 -8.607 4.163 1.00 87.31 96 GLY A N 1
ATOM 728 C CA . GLY A 1 96 ? -13.492 -8.796 5.610 1.00 87.31 96 GLY A CA 1
ATOM 729 C C . GLY A 1 96 ? -13.450 -7.503 6.428 1.00 87.31 96 GLY A C 1
ATOM 730 O O . GLY A 1 96 ? -13.797 -7.552 7.606 1.00 87.31 96 GLY A O 1
ATOM 731 N N . ILE A 1 97 ? -13.116 -6.350 5.839 1.00 89.50 97 ILE A N 1
ATOM 732 C CA . ILE A 1 97 ? -13.319 -5.053 6.495 1.00 89.50 97 ILE A CA 1
ATOM 733 C C . ILE A 1 97 ? -14.702 -4.527 6.105 1.00 89.50 97 ILE A C 1
ATOM 735 O O . ILE A 1 97 ? -15.040 -4.441 4.926 1.00 89.50 97 ILE A O 1
ATOM 739 N N . THR A 1 98 ? -15.520 -4.212 7.109 1.00 88.69 98 THR A N 1
ATOM 740 C CA . THR A 1 98 ? -16.854 -3.626 6.911 1.00 88.69 98 THR A CA 1
ATOM 741 C C . THR A 1 98 ? -16.804 -2.117 7.137 1.00 88.69 98 THR A C 1
ATOM 743 O O . THR A 1 98 ? -16.011 -1.636 7.943 1.00 88.69 98 THR A O 1
ATOM 746 N N . GLY A 1 99 ? -17.650 -1.369 6.425 1.00 91.31 99 GLY A N 1
ATOM 747 C CA . GLY A 1 99 ? -17.656 0.095 6.458 1.00 91.31 99 GLY A CA 1
ATOM 748 C C . GLY A 1 99 ? -16.785 0.741 5.375 1.00 91.31 99 GLY A C 1
ATOM 749 O O . GLY A 1 99 ? -16.221 0.069 4.514 1.00 91.31 99 GLY A O 1
ATOM 750 N N . SER A 1 100 ? -16.728 2.074 5.395 1.00 95.31 100 SER A N 1
ATOM 751 C CA . SER A 1 100 ? -15.919 2.859 4.459 1.00 95.31 100 SER A CA 1
ATOM 752 C C . SER A 1 100 ? -14.441 2.802 4.845 1.00 95.31 100 SER A C 1
ATOM 754 O O . SER A 1 100 ? -14.100 3.022 6.005 1.00 95.31 100 SER A O 1
ATOM 756 N N . LEU A 1 101 ? -13.558 2.595 3.864 1.00 97.81 101 LEU A N 1
ATOM 757 C CA . LEU A 1 101 ? -12.111 2.802 4.030 1.00 97.81 101 LEU A CA 1
ATOM 758 C C . LEU A 1 101 ? -11.704 4.279 3.892 1.00 97.81 101 LEU A C 1
ATOM 760 O O . LEU A 1 101 ? -10.515 4.594 3.914 1.00 97.81 101 LEU A O 1
ATOM 764 N N . PHE A 1 102 ? -12.684 5.177 3.768 1.00 98.56 102 PHE A N 1
ATOM 765 C CA . PHE A 1 102 ? -12.490 6.600 3.529 1.00 98.56 102 PHE A CA 1
ATOM 766 C C . PHE A 1 102 ? -13.241 7.467 4.536 1.00 98.56 102 PHE A C 1
ATOM 768 O O . PHE A 1 102 ? -14.413 7.217 4.841 1.00 98.56 102 PHE A O 1
ATOM 775 N N . ASN A 1 103 ? -12.588 8.543 4.964 1.00 98.12 103 ASN A N 1
ATOM 776 C CA . ASN A 1 103 ? -13.175 9.656 5.695 1.00 98.12 103 ASN A CA 1
ATOM 777 C C . ASN A 1 103 ? -13.870 10.636 4.729 1.00 98.12 103 ASN A C 1
ATOM 779 O O . ASN A 1 103 ? -13.400 11.750 4.505 1.00 98.12 103 ASN A O 1
ATOM 783 N N . GLY A 1 104 ? -14.963 10.195 4.099 1.00 96.88 104 GLY A N 1
ATOM 784 C CA . GLY A 1 104 ? -15.719 10.979 3.116 1.00 96.88 104 GLY A CA 1
ATOM 785 C C . GLY A 1 104 ? -15.553 10.471 1.682 1.00 96.88 104 GLY A C 1
ATOM 786 O O . GLY A 1 104 ? -15.492 9.264 1.453 1.00 96.88 104 GLY A O 1
ATOM 787 N N . THR A 1 105 ? -15.532 11.388 0.708 1.00 97.94 105 THR A N 1
ATOM 788 C CA . 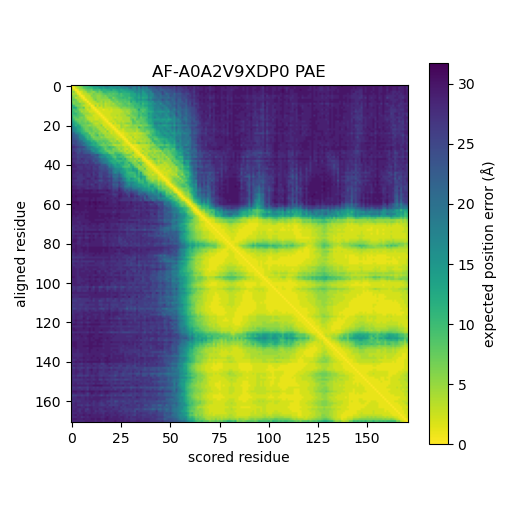THR A 1 105 ? -15.410 11.046 -0.721 1.00 97.94 105 THR A CA 1
ATOM 789 C C . THR A 1 105 ? -14.096 10.307 -0.988 1.00 97.94 105 THR A C 1
ATOM 791 O O . THR A 1 105 ? -13.050 10.831 -0.604 1.00 97.94 105 THR A O 1
ATOM 794 N N . PRO A 1 106 ? -14.112 9.142 -1.663 1.00 98.06 106 PRO A N 1
ATOM 795 C CA . PRO A 1 106 ? -12.904 8.362 -1.912 1.00 98.06 106 PRO A CA 1
ATOM 796 C C . PRO A 1 106 ? -11.800 9.131 -2.652 1.00 98.06 106 PRO A C 1
ATOM 798 O O . PRO A 1 106 ? -11.996 9.576 -3.783 1.00 98.06 106 PRO A O 1
ATOM 801 N N . SER A 1 107 ? -10.637 9.261 -2.014 1.00 98.44 107 SER A N 1
ATOM 802 C CA . SER A 1 107 ? -9.395 9.802 -2.577 1.00 98.44 107 SER A CA 1
ATOM 803 C C . SER A 1 107 ? -8.198 9.414 -1.698 1.00 98.44 107 SER A C 1
ATOM 805 O O . SER A 1 107 ? -8.363 8.838 -0.622 1.00 98.44 107 SER A O 1
ATOM 807 N N . GLU A 1 108 ? -6.982 9.756 -2.123 1.00 98.38 108 GLU A N 1
ATOM 808 C CA . GLU A 1 108 ? -5.776 9.622 -1.296 1.00 98.38 108 GLU A CA 1
ATOM 809 C C . GLU A 1 108 ? -5.859 10.441 -0.006 1.00 98.38 108 GLU A C 1
ATOM 811 O O . GLU A 1 108 ? -5.415 9.984 1.045 1.00 98.38 108 GLU A O 1
ATOM 816 N N . ALA A 1 109 ? -6.485 11.617 -0.075 1.00 98.50 109 ALA A N 1
ATOM 817 C CA . ALA A 1 109 ? -6.595 12.536 1.047 1.00 98.50 109 ALA A CA 1
ATOM 818 C C . ALA A 1 109 ? -7.585 12.046 2.110 1.00 98.50 109 ALA A C 1
ATOM 820 O O . ALA A 1 109 ? -7.559 12.540 3.230 1.00 98.50 109 ALA A O 1
ATOM 821 N N . THR A 1 110 ? -8.457 11.089 1.780 1.00 98.75 110 THR A N 1
ATOM 822 C CA . THR A 1 110 ? -9.485 10.573 2.694 1.00 98.75 110 THR A CA 1
ATOM 823 C C . THR A 1 110 ? -9.270 9.113 3.086 1.00 98.75 110 THR A C 1
ATOM 825 O O . THR A 1 110 ? -10.004 8.619 3.936 1.00 98.75 110 THR A O 1
ATOM 828 N N . ALA A 1 111 ? -8.288 8.405 2.524 1.00 98.69 111 ALA A N 1
ATOM 829 C CA . ALA A 1 111 ? -8.084 6.983 2.792 1.00 98.69 111 ALA A CA 1
ATOM 830 C C . ALA A 1 111 ? -7.487 6.709 4.185 1.00 98.69 111 ALA A C 1
ATOM 832 O O . ALA A 1 111 ? -6.399 7.178 4.512 1.00 98.69 111 ALA A O 1
ATOM 833 N N . PHE A 1 112 ? -8.155 5.870 4.981 1.00 98.56 112 PHE A N 1
ATOM 834 C CA . PHE A 1 112 ? -7.639 5.431 6.283 1.00 98.56 112 PHE A CA 1
ATOM 835 C C . PHE A 1 112 ? -6.461 4.461 6.162 1.00 98.56 112 PHE A C 1
ATOM 837 O O . PHE A 1 112 ? -5.639 4.396 7.071 1.00 98.56 112 PHE A O 1
ATOM 844 N N . LEU A 1 113 ? -6.393 3.685 5.074 1.00 98.38 113 LEU A N 1
ATOM 845 C CA . LEU A 1 113 ? -5.356 2.679 4.844 1.00 98.38 113 LEU A CA 1
ATOM 846 C C . LEU A 1 113 ? -4.551 3.007 3.590 1.00 98.38 113 LEU A C 1
ATOM 848 O O . LEU A 1 113 ? -5.037 2.867 2.464 1.00 98.38 113 LEU A O 1
ATOM 852 N N . THR A 1 114 ? -3.298 3.386 3.803 1.00 98.75 114 THR A N 1
ATOM 853 C CA . THR A 1 114 ? -2.315 3.662 2.757 1.00 98.75 114 THR A CA 1
ATOM 854 C C . THR A 1 114 ? -1.237 2.588 2.737 1.00 98.75 114 THR A C 1
ATOM 856 O O . THR A 1 114 ? -1.072 1.822 3.686 1.00 98.75 114 THR 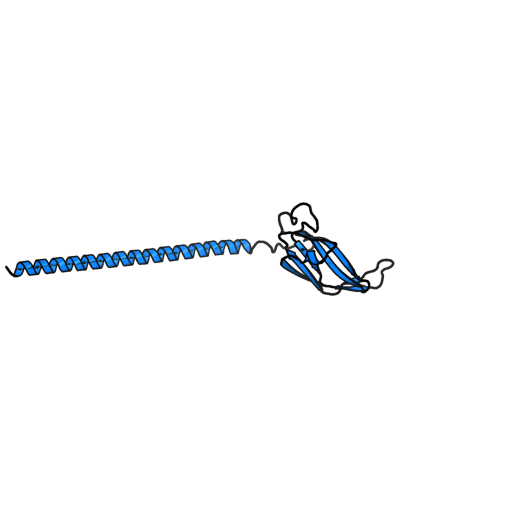A O 1
ATOM 859 N N . PHE A 1 115 ? -0.481 2.506 1.650 1.00 98.38 115 PHE A N 1
ATOM 860 C CA . PHE A 1 115 ? 0.674 1.631 1.552 1.00 98.38 115 PHE A CA 1
ATOM 861 C C . PHE A 1 115 ? 1.847 2.316 0.863 1.00 98.38 115 PHE A C 1
ATOM 863 O O . PHE A 1 115 ? 1.677 3.237 0.063 1.00 98.38 115 PHE A O 1
ATOM 870 N N . ARG A 1 116 ? 3.046 1.822 1.166 1.00 98.38 116 ARG A N 1
ATOM 871 C CA . ARG A 1 116 ? 4.302 2.216 0.531 1.00 98.38 116 ARG A CA 1
ATOM 872 C C . ARG A 1 116 ? 5.222 1.012 0.405 1.00 98.38 116 ARG A C 1
ATOM 874 O O . ARG A 1 116 ? 5.395 0.266 1.370 1.00 98.38 116 ARG A O 1
ATOM 881 N N . SER A 1 117 ? 5.814 0.827 -0.768 1.00 97.81 117 SER A N 1
ATOM 882 C CA . SER A 1 117 ? 6.907 -0.125 -0.940 1.00 97.81 117 SER A CA 1
ATOM 883 C C . SER A 1 117 ? 8.219 0.445 -0.405 1.00 97.81 117 SER A C 1
ATOM 885 O O . SER A 1 117 ? 8.405 1.661 -0.339 1.00 97.81 117 SER A O 1
ATOM 887 N N . ASP A 1 118 ? 9.173 -0.423 -0.098 1.00 95.81 118 ASP A N 1
ATOM 888 C CA . ASP A 1 118 ? 10.575 -0.023 -0.147 1.00 95.81 118 ASP A CA 1
ATOM 889 C C . ASP A 1 118 ? 10.996 0.401 -1.564 1.00 95.81 118 ASP A C 1
ATOM 891 O O . ASP A 1 118 ? 10.252 0.258 -2.545 1.00 95.81 118 ASP A O 1
ATOM 895 N N . VAL A 1 119 ? 12.194 0.979 -1.656 1.00 95.75 119 VAL A N 1
ATOM 896 C CA . VAL A 1 119 ? 12.796 1.283 -2.952 1.00 95.75 119 VAL A CA 1
ATOM 897 C C . VAL A 1 119 ? 13.129 -0.035 -3.642 1.00 95.75 119 VAL A C 1
ATOM 899 O O . VAL A 1 119 ? 13.879 -0.847 -3.105 1.00 95.75 119 VAL A O 1
ATOM 902 N N . PHE A 1 120 ? 12.583 -0.227 -4.836 1.00 95.25 120 PHE A N 1
ATOM 903 C CA . PHE A 1 120 ? 12.855 -1.371 -5.693 1.00 95.25 120 PHE A CA 1
ATOM 904 C C . PHE A 1 120 ? 13.717 -0.967 -6.884 1.00 95.25 120 PHE A C 1
ATOM 906 O O . PHE A 1 120 ? 13.758 0.205 -7.262 1.00 95.25 120 PHE A O 1
ATOM 913 N N . SER A 1 121 ? 14.370 -1.948 -7.501 1.00 95.88 121 SER A N 1
ATOM 914 C CA . SER A 1 121 ? 14.988 -1.807 -8.820 1.00 95.88 121 SER A CA 1
ATOM 915 C C . SER A 1 121 ? 14.228 -2.613 -9.871 1.00 95.88 121 SER A C 1
ATOM 917 O O . SER A 1 121 ? 13.601 -3.629 -9.566 1.00 95.88 121 SER A O 1
ATOM 919 N N . LEU A 1 122 ? 14.282 -2.136 -11.110 1.00 94.44 122 LEU A N 1
ATOM 920 C CA . LEU A 1 122 ? 13.749 -2.782 -12.301 1.00 94.44 122 LEU A CA 1
ATOM 921 C C . LEU A 1 122 ? 14.903 -3.399 -13.088 1.00 94.44 122 LEU A C 1
ATOM 923 O O . LEU A 1 122 ? 15.887 -2.726 -13.395 1.00 94.44 122 LEU A O 1
ATOM 927 N N . THR A 1 123 ? 14.788 -4.688 -13.390 1.00 93.69 123 THR A N 1
ATOM 928 C CA . THR A 1 123 ? 15.700 -5.395 -14.292 1.00 93.69 123 THR A CA 1
ATOM 929 C C . THR A 1 123 ? 14.959 -5.693 -15.591 1.00 93.69 123 THR A C 1
ATOM 931 O O . THR A 1 123 ? 14.065 -6.543 -15.570 1.00 93.69 123 THR A O 1
ATOM 934 N N . PRO A 1 124 ? 15.319 -5.047 -16.712 1.00 91.62 124 PRO A N 1
ATOM 935 C CA . PRO A 1 124 ? 14.683 -5.313 -17.992 1.00 91.62 124 PRO A CA 1
ATOM 936 C C . PRO A 1 124 ? 14.850 -6.774 -18.405 1.00 91.62 124 PRO A C 1
ATOM 938 O O . PRO A 1 124 ? 15.951 -7.329 -18.371 1.00 91.62 124 PRO A O 1
ATOM 941 N N . LEU A 1 125 ? 13.749 -7.397 -18.806 1.00 91.44 125 LEU A N 1
ATOM 942 C CA . LEU A 1 125 ? 13.720 -8.711 -19.433 1.00 91.44 125 LEU A CA 1
ATOM 943 C C . LEU A 1 125 ? 13.780 -8.557 -20.962 1.00 91.44 125 LEU A C 1
ATOM 945 O O . LEU A 1 125 ? 13.463 -7.485 -21.487 1.00 91.44 125 LEU A O 1
ATOM 949 N N . PRO A 1 126 ? 14.169 -9.613 -21.703 1.00 93.44 126 PRO A N 1
ATOM 950 C CA . PRO A 1 126 ? 14.107 -9.592 -23.159 1.00 93.44 126 PRO A CA 1
ATOM 951 C C . PRO A 1 126 ? 12.716 -9.181 -23.648 1.00 93.44 126 PRO A C 1
ATOM 953 O O . PRO A 1 126 ? 11.705 -9.710 -23.180 1.00 93.44 126 PRO A O 1
ATOM 956 N N . ALA A 1 127 ? 12.674 -8.238 -24.587 1.00 91.56 127 ALA A N 1
ATOM 957 C CA . ALA A 1 127 ? 11.422 -7.753 -25.146 1.00 91.56 127 ALA A CA 1
ATOM 958 C C . ALA A 1 127 ? 10.676 -8.875 -25.880 1.00 91.56 127 ALA A C 1
ATOM 960 O O . ALA A 1 127 ? 11.281 -9.707 -26.563 1.00 91.56 127 ALA A O 1
ATOM 961 N N . ASN A 1 128 ? 9.349 -8.864 -25.772 1.00 85.12 128 ASN A N 1
ATOM 962 C CA . ASN A 1 128 ? 8.474 -9.728 -26.555 1.00 85.12 128 ASN A CA 1
ATOM 963 C C . ASN A 1 128 ? 7.765 -8.884 -27.621 1.00 85.12 128 ASN A C 1
ATOM 965 O O . ASN A 1 128 ? 6.653 -8.397 -27.405 1.00 85.12 128 ASN A O 1
ATOM 969 N N . GLY A 1 129 ? 8.451 -8.650 -28.744 1.00 90.19 129 GLY A N 1
ATOM 970 C CA . GLY A 1 129 ? 8.033 -7.651 -29.730 1.00 90.19 129 GLY A CA 1
ATOM 971 C C . GLY A 1 129 ? 8.097 -6.245 -29.131 1.00 90.19 129 GLY A C 1
ATOM 972 O O . GLY A 1 129 ? 9.131 -5.857 -28.592 1.00 90.19 129 GLY A O 1
ATOM 973 N N . ASP A 1 130 ? 6.978 -5.521 -29.169 1.00 92.12 130 ASP A N 1
ATOM 974 C CA . ASP A 1 130 ? 6.865 -4.147 -28.649 1.00 92.12 130 ASP A CA 1
ATOM 975 C C . ASP A 1 130 ? 6.510 -4.086 -27.148 1.00 92.12 130 ASP A C 1
ATOM 977 O O . ASP A 1 130 ? 6.239 -3.014 -26.604 1.00 92.12 130 ASP A O 1
ATOM 981 N N . ILE A 1 131 ? 6.492 -5.234 -26.460 1.00 88.56 131 ILE A N 1
ATOM 982 C CA . ILE A 1 131 ? 6.229 -5.321 -25.020 1.00 88.56 131 ILE A CA 1
ATOM 983 C C . ILE A 1 131 ? 7.559 -5.401 -24.267 1.00 88.56 131 ILE A C 1
ATOM 985 O O . ILE A 1 131 ? 8.259 -6.417 -24.319 1.00 88.56 131 ILE A O 1
ATOM 989 N N . GLY A 1 132 ? 7.874 -4.334 -23.532 1.00 87.94 132 GLY A N 1
ATOM 990 C CA . GLY A 1 132 ? 8.919 -4.326 -22.512 1.00 87.94 132 GLY A CA 1
ATOM 991 C C . GLY A 1 132 ? 8.399 -4.909 -21.199 1.00 87.94 132 GLY A C 1
ATOM 992 O O . GLY A 1 132 ? 7.292 -4.587 -20.766 1.00 87.94 132 GLY A O 1
ATOM 993 N N . LEU A 1 133 ? 9.190 -5.777 -20.576 1.00 89.75 133 LEU A N 1
ATOM 994 C CA . LEU A 1 133 ? 8.899 -6.352 -19.267 1.00 89.75 133 LEU A CA 1
ATOM 995 C C . LEU A 1 133 ? 10.068 -6.059 -18.336 1.00 89.75 133 LEU A C 1
ATOM 997 O O . LEU A 1 133 ? 11.217 -6.239 -18.725 1.00 89.75 133 LEU A O 1
ATOM 1001 N N . ASP A 1 134 ? 9.769 -5.678 -17.100 1.00 90.69 134 ASP A N 1
ATOM 1002 C CA . ASP A 1 134 ? 10.766 -5.490 -16.054 1.00 90.69 134 ASP A CA 1
ATOM 1003 C C . ASP A 1 134 ? 10.498 -6.449 -14.896 1.00 90.69 134 ASP A C 1
ATOM 1005 O O . ASP A 1 134 ? 9.366 -6.592 -14.425 1.00 90.69 134 ASP A O 1
ATOM 1009 N N . LEU A 1 135 ? 11.560 -7.081 -14.402 1.00 92.19 135 LEU A N 1
ATOM 1010 C CA . LEU A 1 135 ? 11.539 -7.809 -13.145 1.00 92.19 135 LEU A CA 1
ATOM 1011 C C . LEU A 1 135 ? 11.810 -6.836 -11.995 1.00 92.19 135 LEU A C 1
ATOM 1013 O O . LEU A 1 135 ? 12.868 -6.208 -11.930 1.00 92.19 135 LEU A O 1
ATOM 1017 N N . VAL A 1 136 ? 10.856 -6.733 -11.074 1.00 93.50 136 VAL A N 1
ATOM 1018 C CA . VAL A 1 136 ? 10.986 -5.916 -9.864 1.00 93.50 136 VAL A CA 1
A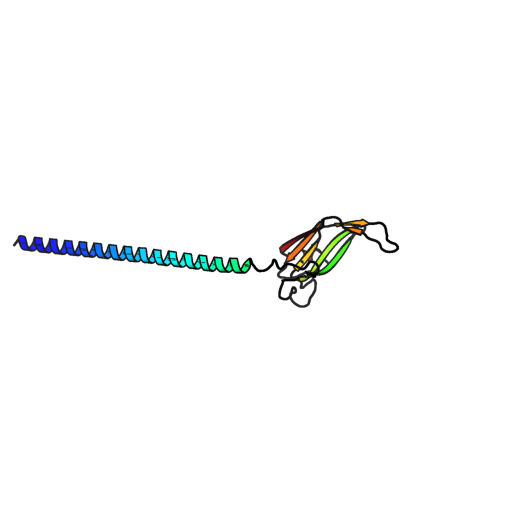TOM 1019 C C . VAL A 1 136 ? 11.789 -6.686 -8.815 1.00 93.50 136 VAL A C 1
ATOM 1021 O O . VAL A 1 136 ? 11.488 -7.846 -8.543 1.00 93.50 136 VAL A O 1
ATOM 1024 N N . SER A 1 137 ? 12.785 -6.047 -8.197 1.00 95.06 137 SER A N 1
ATOM 1025 C CA . SER A 1 137 ? 13.592 -6.645 -7.123 1.00 95.06 137 SER A CA 1
ATOM 1026 C C . SER A 1 137 ? 12.742 -7.134 -5.947 1.00 95.06 137 SER A C 1
ATOM 1028 O O . SER A 1 137 ? 11.659 -6.608 -5.705 1.00 95.06 137 SER A O 1
ATOM 1030 N N . ALA A 1 138 ? 13.248 -8.060 -5.132 1.00 94.88 138 ALA A N 1
ATOM 1031 C CA . ALA A 1 138 ? 12.634 -8.370 -3.839 1.00 94.88 138 ALA A CA 1
ATOM 1032 C C . ALA A 1 138 ? 12.494 -7.105 -2.959 1.00 94.88 138 ALA A C 1
ATOM 1034 O O . ALA A 1 138 ? 13.179 -6.101 -3.182 1.00 94.88 138 ALA A O 1
ATOM 1035 N N . GLY A 1 139 ? 11.572 -7.133 -1.999 1.00 93.81 139 GLY A N 1
ATOM 1036 C CA . GLY A 1 139 ? 11.299 -5.997 -1.124 1.00 93.81 139 GLY A CA 1
ATOM 1037 C C . GLY A 1 139 ? 10.081 -6.183 -0.226 1.00 93.81 139 GLY A C 1
ATOM 1038 O O . GLY A 1 139 ? 9.600 -7.295 -0.012 1.00 93.81 139 GLY A O 1
ATOM 1039 N N . THR A 1 140 ? 9.562 -5.085 0.312 1.00 95.94 140 THR A N 1
ATOM 1040 C CA . THR A 1 140 ? 8.417 -5.078 1.224 1.00 95.94 140 THR A CA 1
ATOM 1041 C C . THR A 1 140 ? 7.390 -4.020 0.859 1.00 95.94 140 THR A C 1
ATOM 1043 O O . THR A 1 140 ? 7.731 -2.909 0.467 1.00 95.94 140 THR A O 1
ATOM 1046 N N . PHE A 1 141 ? 6.116 -4.352 1.058 1.00 94.75 141 PHE A N 1
ATOM 1047 C CA . PHE A 1 141 ? 5.015 -3.397 1.085 1.00 94.75 141 PHE A CA 1
ATOM 1048 C C . PHE A 1 141 ? 4.562 -3.195 2.523 1.00 94.75 141 PHE A C 1
ATOM 1050 O O . PHE A 1 141 ? 4.190 -4.144 3.213 1.00 94.75 141 PHE A O 1
ATOM 1057 N N . ASN A 1 142 ? 4.587 -1.947 2.967 1.00 98.25 142 ASN A N 1
ATOM 1058 C CA . ASN A 1 142 ? 4.153 -1.536 4.291 1.00 98.25 142 ASN A CA 1
ATOM 1059 C C . ASN A 1 142 ? 2.779 -0.895 4.189 1.00 98.25 142 ASN A C 1
ATOM 1061 O O . ASN A 1 142 ? 2.570 -0.060 3.312 1.00 98.25 142 ASN A O 1
ATOM 1065 N N . VAL A 1 143 ? 1.866 -1.271 5.079 1.00 98.31 143 VAL A N 1
ATOM 1066 C CA . VAL A 1 143 ? 0.518 -0.700 5.165 1.00 98.31 143 VAL A CA 1
ATOM 1067 C C . VAL A 1 143 ? 0.409 0.132 6.428 1.00 98.31 143 VAL A C 1
ATOM 1069 O O . VAL A 1 143 ? 0.789 -0.324 7.509 1.00 98.31 143 VAL A O 1
ATOM 1072 N N . TYR A 1 144 ? -0.138 1.330 6.286 1.00 98.69 144 TYR A N 1
ATOM 1073 C CA . TYR A 1 144 ? -0.269 2.319 7.340 1.00 98.69 144 TYR A CA 1
ATOM 1074 C C . TYR A 1 144 ? -1.740 2.649 7.562 1.00 98.69 144 TYR A C 1
ATOM 1076 O O . TYR A 1 144 ? -2.497 2.812 6.608 1.00 98.69 144 TYR A O 1
ATOM 1084 N N . TYR A 1 145 ? -2.133 2.753 8.826 1.00 98.50 145 TYR A N 1
ATOM 1085 C CA . TYR A 1 145 ? -3.428 3.260 9.243 1.00 98.50 145 TYR A CA 1
ATOM 1086 C C . TYR A 1 145 ? -3.291 4.708 9.710 1.00 98.50 145 TYR A C 1
ATOM 1088 O O . TYR A 1 145 ? -2.520 4.992 10.629 1.00 98.50 145 TYR A O 1
ATOM 1096 N N . ASN A 1 146 ? -4.054 5.618 9.112 1.00 98.00 146 ASN A N 1
ATOM 1097 C CA . ASN A 1 146 ? -4.105 7.016 9.514 1.00 98.00 146 ASN A CA 1
ATOM 1098 C C . ASN A 1 146 ? -5.534 7.405 9.910 1.00 98.00 146 ASN A C 1
ATOM 1100 O O . ASN A 1 146 ? -6.407 7.497 9.056 1.00 98.00 146 ASN A O 1
ATOM 1104 N N . ALA A 1 147 ? -5.764 7.672 11.201 1.00 97.56 147 ALA A N 1
ATOM 1105 C CA . ALA A 1 147 ? -7.067 8.101 11.717 1.00 97.56 147 ALA A CA 1
ATOM 1106 C C . ALA A 1 147 ? -7.507 9.488 11.208 1.00 97.56 147 ALA A C 1
ATOM 1108 O O . ALA A 1 147 ? -8.701 9.777 11.198 1.00 97.56 147 ALA A O 1
ATOM 1109 N N . ASN A 1 148 ? -6.560 10.324 10.768 1.00 97.94 148 ASN A N 1
ATOM 1110 C CA . ASN A 1 148 ? -6.802 11.623 10.141 1.00 97.94 148 ASN A CA 1
ATOM 1111 C C . ASN A 1 148 ? -6.127 11.647 8.756 1.00 97.94 148 ASN A C 1
ATOM 1113 O O . ASN A 1 148 ? -5.024 12.187 8.630 1.00 97.94 148 ASN A O 1
ATOM 1117 N N . PRO A 1 149 ? -6.749 11.023 7.736 1.00 98.31 149 PRO A N 1
ATOM 1118 C CA . PRO A 1 149 ? -6.164 10.877 6.407 1.00 98.31 149 PRO A CA 1
ATOM 1119 C C . PRO A 1 149 ? -5.671 12.198 5.810 1.00 98.31 149 PRO A C 1
ATOM 1121 O O . PRO A 1 149 ? -6.309 13.240 5.958 1.00 98.31 149 PRO A O 1
ATOM 1124 N N . ASN A 1 150 ? -4.515 12.139 5.152 1.00 98.19 150 ASN A N 1
ATOM 1125 C CA . ASN A 1 150 ? -3.811 13.300 4.608 1.00 98.19 150 ASN A CA 1
ATOM 1126 C C . ASN A 1 150 ? -2.950 12.949 3.379 1.00 98.19 150 ASN A C 1
ATOM 1128 O O . ASN A 1 150 ? -1.971 13.643 3.105 1.00 98.19 150 ASN A O 1
ATOM 1132 N N . GLY A 1 151 ? -3.265 11.854 2.674 1.00 98.06 151 GLY A N 1
ATOM 1133 C CA . GLY A 1 151 ? -2.496 11.432 1.506 1.00 98.06 151 GLY A CA 1
ATOM 1134 C C . GLY A 1 151 ? -2.433 12.528 0.440 1.00 98.06 151 GLY A C 1
ATOM 1135 O O . GLY A 1 151 ? -3.398 13.258 0.223 1.00 98.06 151 GLY A O 1
ATOM 1136 N N . ASP A 1 152 ? -1.284 12.634 -0.218 1.00 98.25 152 ASP A N 1
ATOM 1137 C CA . ASP A 1 152 ? -1.005 13.631 -1.248 1.00 98.25 152 ASP A CA 1
ATOM 1138 C C . ASP A 1 152 ? -0.060 13.035 -2.295 1.00 98.25 152 ASP A C 1
ATOM 1140 O O . ASP A 1 152 ? 1.101 12.723 -2.023 1.00 98.25 152 ASP A O 1
ATOM 1144 N N . TRP A 1 153 ? -0.541 12.890 -3.530 1.00 98.06 153 TRP A N 1
ATOM 1145 C CA . TRP A 1 153 ? 0.268 12.356 -4.626 1.00 98.06 153 TRP A CA 1
ATOM 1146 C C . TRP A 1 153 ? 1.486 13.215 -4.982 1.00 98.06 153 TRP A C 1
ATOM 1148 O O . TRP A 1 153 ? 2.430 12.706 -5.590 1.00 98.06 153 TRP A O 1
ATOM 1158 N N . SER A 1 154 ? 1.473 14.507 -4.664 1.00 97.81 154 SER A N 1
ATOM 1159 C CA . SER A 1 154 ? 2.621 15.387 -4.881 1.00 97.81 154 SER A CA 1
ATOM 1160 C C . SER A 1 154 ? 3.702 15.213 -3.807 1.00 97.81 154 SER A C 1
ATOM 1162 O O . SER A 1 154 ? 4.871 15.499 -4.065 1.00 97.81 154 SER A O 1
ATOM 11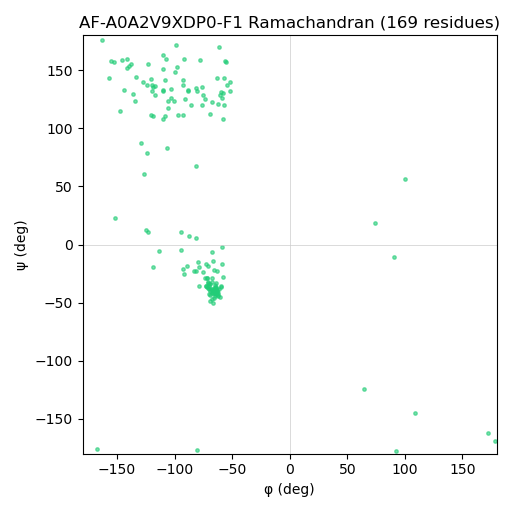64 N N . ASN A 1 155 ? 3.344 14.647 -2.649 1.00 97.62 155 ASN A N 1
ATOM 1165 C CA . ASN A 1 155 ? 4.248 14.329 -1.550 1.00 97.62 155 ASN A CA 1
ATOM 1166 C C . ASN A 1 155 ? 4.077 12.863 -1.089 1.00 97.62 155 ASN A C 1
ATOM 1168 O O . ASN A 1 155 ? 3.360 12.587 -0.121 1.00 97.62 155 ASN A O 1
ATOM 1172 N N . PRO A 1 156 ? 4.793 11.907 -1.716 1.00 96.06 156 PRO A N 1
ATOM 1173 C CA . PRO A 1 156 ? 4.657 10.473 -1.436 1.00 96.06 156 PRO A CA 1
ATOM 1174 C C . PRO A 1 156 ? 4.932 10.058 0.014 1.00 96.06 156 PRO A C 1
ATOM 1176 O O . PRO A 1 156 ? 4.577 8.949 0.407 1.00 96.06 156 PRO A O 1
ATOM 1179 N N . ASN A 1 157 ? 5.577 10.910 0.816 1.00 97.62 157 ASN A N 1
ATOM 1180 C CA . ASN A 1 157 ? 5.834 10.605 2.220 1.00 97.62 157 ASN A CA 1
ATOM 1181 C C . ASN A 1 157 ? 4.549 10.563 3.055 1.00 97.62 157 ASN A C 1
ATOM 1183 O O . ASN A 1 157 ? 4.482 9.754 3.975 1.00 97.62 157 ASN A O 1
ATOM 1187 N N . THR A 1 158 ? 3.519 11.325 2.667 1.00 98.44 158 THR A N 1
ATOM 1188 C CA . THR A 1 158 ? 2.220 11.368 3.367 1.00 98.44 158 THR A CA 1
ATOM 1189 C C . THR A 1 158 ? 1.539 10.001 3.476 1.00 98.44 158 THR A C 1
ATOM 1191 O O . THR A 1 158 ? 0.852 9.706 4.450 1.00 98.44 158 THR A O 1
ATOM 1194 N N . PHE A 1 159 ? 1.803 9.095 2.530 1.00 98.56 159 PHE A N 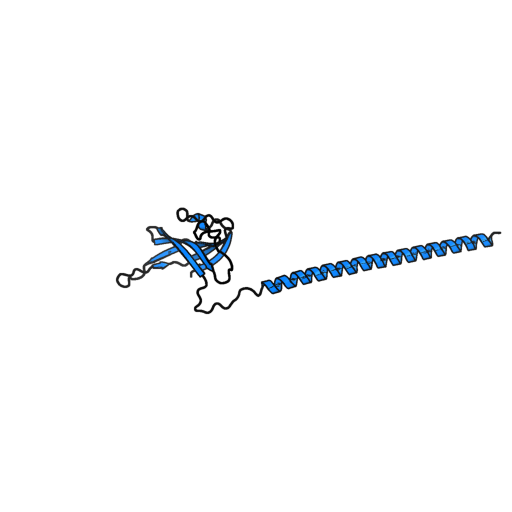1
ATOM 1195 C CA . PHE A 1 159 ? 1.289 7.722 2.541 1.00 98.56 159 PHE A CA 1
ATOM 1196 C C . PHE A 1 159 ? 1.868 6.852 3.666 1.00 98.56 159 PHE A C 1
ATOM 1198 O O . PHE A 1 159 ? 1.444 5.708 3.835 1.00 98.56 159 PHE A O 1
ATOM 1205 N N . SER A 1 160 ? 2.840 7.356 4.423 1.00 98.44 160 SER A N 1
ATOM 1206 C CA . SER A 1 160 ? 3.471 6.664 5.549 1.00 98.44 160 SER A CA 1
ATOM 1207 C C . SER A 1 160 ? 3.381 7.442 6.865 1.00 98.44 160 SER A C 1
ATOM 1209 O O . SER A 1 160 ? 4.016 7.030 7.831 1.00 98.44 160 SER A O 1
ATOM 1211 N N . ASP A 1 161 ? 2.589 8.519 6.925 1.00 97.75 161 ASP A N 1
ATOM 1212 C CA . ASP A 1 161 ? 2.423 9.350 8.132 1.00 97.75 161 ASP A CA 1
ATOM 1213 C C . ASP A 1 161 ? 1.634 8.638 9.248 1.00 97.75 161 ASP A C 1
ATOM 1215 O O . ASP A 1 161 ? 1.675 9.037 10.412 1.00 97.75 161 ASP A O 1
ATOM 1219 N N . GLY A 1 162 ? 0.896 7.582 8.894 1.00 97.94 162 GLY A N 1
ATOM 1220 C CA . GLY A 1 162 ? 0.098 6.789 9.822 1.00 97.94 162 GLY A CA 1
ATOM 1221 C C . GLY A 1 162 ? 0.891 5.751 10.625 1.00 97.94 162 GLY A C 1
ATOM 1222 O O . GLY A 1 162 ? 2.103 5.578 10.500 1.00 97.94 162 GLY A O 1
ATOM 1223 N N . GLN A 1 163 ? 0.169 4.980 11.433 1.00 98.62 163 GLN A N 1
ATOM 1224 C CA . GLN A 1 163 ? 0.711 3.840 12.164 1.00 98.62 163 GLN A CA 1
ATOM 1225 C C . GLN A 1 163 ? 0.933 2.656 11.217 1.00 98.62 163 GLN A C 1
ATOM 1227 O O . GLN A 1 163 ? 0.003 2.228 10.543 1.00 98.62 163 GLN A O 1
ATOM 1232 N N . LEU A 1 164 ? 2.127 2.061 11.214 1.00 98.50 164 LEU A N 1
ATOM 1233 C CA . LEU A 1 164 ? 2.375 0.800 10.508 1.00 98.50 164 LEU A CA 1
ATOM 1234 C C . LEU A 1 164 ? 1.511 -0.330 11.103 1.00 98.50 164 LEU A C 1
ATOM 1236 O O . LEU A 1 164 ? 1.644 -0.651 12.284 1.00 98.50 164 LEU A O 1
ATOM 1240 N N . VAL A 1 165 ? 0.665 -0.953 10.280 1.00 97.62 165 VAL A N 1
ATOM 1241 C CA . VAL A 1 165 ? -0.276 -2.013 10.697 1.00 97.62 165 VAL A CA 1
ATOM 1242 C C . VAL A 1 165 ? -0.048 -3.352 9.999 1.00 97.62 165 VAL A C 1
ATOM 1244 O O . VAL A 1 165 ? -0.470 -4.381 10.520 1.00 97.62 165 VAL A O 1
ATOM 1247 N N . ALA A 1 166 ? 0.641 -3.373 8.855 1.00 96.44 166 ALA A N 1
ATOM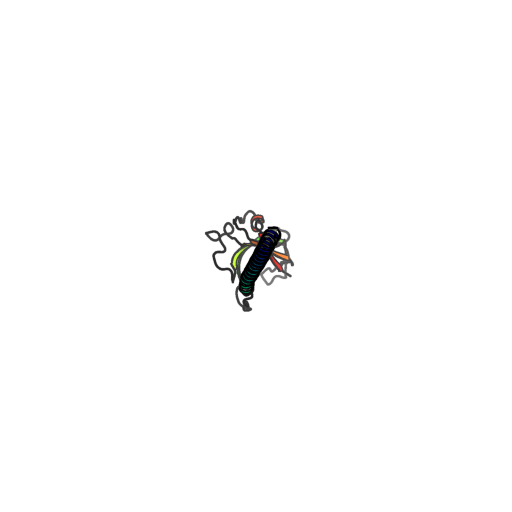 1248 C CA . ALA A 1 166 ? 1.036 -4.619 8.200 1.00 96.44 166 ALA A CA 1
ATOM 1249 C C . ALA A 1 166 ? 2.308 -4.456 7.360 1.00 96.44 166 ALA A C 1
ATOM 1251 O O . ALA A 1 166 ? 2.644 -3.359 6.909 1.00 96.44 166 ALA A O 1
ATOM 1252 N N . ARG A 1 167 ? 2.994 -5.579 7.128 1.00 97.31 167 ARG A N 1
ATOM 1253 C CA . ARG A 1 167 ? 4.138 -5.696 6.220 1.00 97.31 167 ARG A CA 1
ATOM 1254 C C . ARG A 1 167 ? 3.998 -6.974 5.395 1.00 97.31 167 ARG A C 1
ATOM 1256 O O . ARG A 1 167 ? 3.802 -8.047 5.959 1.00 97.31 167 ARG A O 1
ATOM 1263 N N . PHE A 1 168 ? 4.135 -6.847 4.081 1.00 92.75 168 PHE A N 1
ATOM 1264 C CA . PHE A 1 168 ? 4.110 -7.947 3.120 1.00 92.75 168 PHE A CA 1
ATOM 1265 C C . PHE A 1 168 ? 5.462 -8.041 2.425 1.00 92.75 168 PHE A C 1
ATOM 1267 O O . PHE A 1 168 ? 6.006 -7.015 2.019 1.00 92.75 168 PHE A O 1
ATOM 1274 N N . SER A 1 169 ? 5.991 -9.250 2.265 1.00 93.94 169 SER A N 1
ATOM 1275 C CA . SER A 1 169 ? 7.235 -9.479 1.529 1.00 93.94 169 SER A CA 1
ATOM 1276 C C . SER A 1 169 ? 6.949 -9.795 0.064 1.00 93.94 169 SER A C 1
ATOM 1278 O O . SER A 1 169 ? 6.059 -10.587 -0.246 1.00 93.94 169 SER A O 1
ATOM 1280 N N . ARG A 1 170 ? 7.738 -9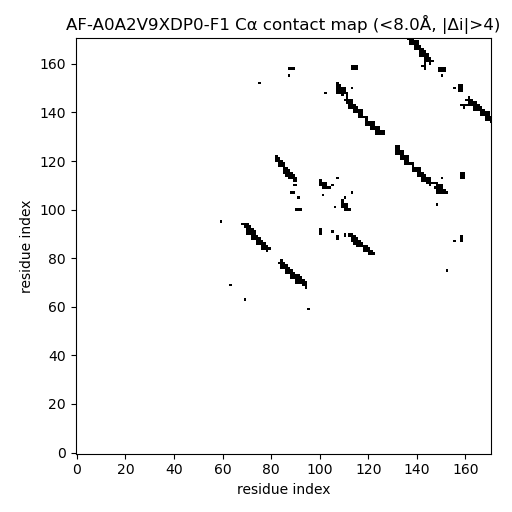.197 -0.823 1.00 87.62 170 ARG A N 1
ATOM 1281 C CA . ARG A 1 170 ? 7.888 -9.566 -2.230 1.00 87.62 170 ARG A CA 1
ATOM 1282 C C . ARG A 1 170 ? 9.241 -10.265 -2.356 1.00 87.62 170 ARG A C 1
ATOM 1284 O O . ARG A 1 170 ? 10.257 -9.638 -2.066 1.00 87.62 170 ARG A O 1
ATOM 1291 N N . ASN A 1 171 ? 9.241 -11.537 -2.748 1.00 84.06 171 ASN A N 1
ATOM 1292 C CA . ASN A 1 171 ? 10.449 -12.356 -2.902 1.00 84.06 171 ASN A CA 1
ATOM 1293 C C . ASN A 1 171 ? 10.779 -12.567 -4.374 1.00 84.06 171 ASN A C 1
ATOM 1295 O O . ASN A 1 171 ? 9.811 -12.660 -5.162 1.00 84.06 171 ASN A O 1
#

pLDDT: mean 80.24, std 19.14, range [45.19, 98.75]

Sequence (171 aa):
MTTAISKLVHGELLEELRTGQNNNFAKKENLAMKYRISISILGALALCLSLNVHAQLNNQRGIVASSSVDCYFVGRAYLNATGQGQVVGYFTNIKGITGSLFNGTPSEATAFLTFRSDVFSLTPLPANGDIGLDLVSAGTFNVYYNANPNGDWSNPNTFSDGQLVARFSRN

Solvent-accessible surface area (backbone atoms only — not comparable to full-atom values): 9787 Å² total; per-residue (Å²): 129,72,73,64,58,57,56,52,58,55,50,54,55,52,51,52,52,52,51,52,52,52,54,53,49,55,51,50,50,53,51,54,49,52,53,53,53,53,54,51,53,55,53,51,52,54,52,56,55,51,56,55,53,63,66,57,71,72,68,79,79,72,83,74,56,98,84,62,86,55,64,43,69,51,74,50,76,51,71,51,99,84,40,35,30,35,40,38,34,33,47,76,42,47,71,92,64,83,80,77,50,35,74,62,74,85,47,60,44,17,25,30,39,21,24,36,40,49,79,31,42,53,44,78,47,85,60,64,80,94,45,80,44,64,50,69,50,60,49,42,41,36,30,16,44,25,98,75,38,61,27,38,92,93,44,69,66,42,31,59,72,34,49,80,76,50,78,44,82,44,123